Protein AF-A0A2A4LCH4-F1 (afdb_monomer_lite)

Structure (mmCIF, N/CA/C/O backbone):
data_AF-A0A2A4LCH4-F1
#
_entry.id   AF-A0A2A4LCH4-F1
#
loop_
_atom_site.group_PDB
_atom_site.id
_atom_site.type_symbol
_atom_site.label_atom_id
_atom_site.label_alt_id
_atom_site.label_comp_id
_atom_site.label_asym_id
_atom_site.label_entity_id
_atom_site.label_seq_id
_atom_site.pdbx_PDB_ins_code
_atom_site.Cartn_x
_atom_site.Cartn_y
_atom_site.Cartn_z
_atom_site.occupancy
_atom_site.B_iso_or_equiv
_atom_site.auth_seq_id
_atom_site.auth_comp_id
_atom_site.auth_asym_id
_atom_site.auth_atom_id
_atom_site.pdbx_PDB_model_num
ATOM 1 N N . MET A 1 1 ? 8.158 -1.033 -14.160 1.00 49.78 1 MET A N 1
ATOM 2 C CA . MET A 1 1 ? 7.981 -1.458 -12.759 1.00 49.78 1 MET A CA 1
ATOM 3 C C . MET A 1 1 ? 7.413 -2.859 -12.725 1.00 49.78 1 MET A C 1
ATOM 5 O O . MET A 1 1 ? 6.300 -3.053 -13.192 1.00 49.78 1 MET A O 1
ATOM 9 N N . ASN A 1 2 ? 8.172 -3.829 -12.214 1.00 58.53 2 ASN A N 1
ATOM 10 C CA . ASN A 1 2 ? 7.748 -5.235 -12.172 1.00 58.53 2 ASN A CA 1
ATOM 11 C C . ASN A 1 2 ? 7.218 -5.654 -10.785 1.00 58.53 2 ASN A C 1
ATOM 13 O O . ASN A 1 2 ? 6.723 -6.766 -10.632 1.00 58.53 2 ASN A O 1
ATOM 17 N N . GLU A 1 3 ? 7.301 -4.777 -9.781 1.00 72.56 3 GLU A N 1
ATOM 18 C CA . GLU A 1 3 ? 7.102 -5.143 -8.372 1.00 72.56 3 GLU A CA 1
ATOM 19 C C . GLU A 1 3 ? 5.670 -4.906 -7.872 1.00 72.56 3 GLU A C 1
ATOM 21 O O . GLU A 1 3 ? 5.207 -5.653 -7.016 1.00 72.56 3 GLU A O 1
ATOM 26 N N . ASN A 1 4 ? 4.913 -3.968 -8.460 1.00 83.94 4 ASN A N 1
ATOM 27 C CA . ASN A 1 4 ? 3.539 -3.654 -8.031 1.00 83.94 4 ASN A CA 1
ATOM 28 C C . ASN A 1 4 ? 2.633 -4.894 -8.022 1.00 83.94 4 ASN A C 1
ATOM 30 O O . ASN A 1 4 ? 1.839 -5.074 -7.105 1.00 83.94 4 ASN A O 1
ATOM 34 N N . ALA A 1 5 ? 2.760 -5.778 -9.016 1.00 90.75 5 ALA A N 1
ATOM 35 C CA . ALA A 1 5 ? 1.986 -7.018 -9.063 1.00 90.75 5 ALA A CA 1
ATOM 36 C C . ALA A 1 5 ? 2.319 -7.959 -7.891 1.00 90.75 5 ALA A C 1
ATOM 38 O O . ALA A 1 5 ? 1.410 -8.513 -7.274 1.00 90.75 5 ALA A O 1
ATOM 39 N N . ALA A 1 6 ? 3.603 -8.099 -7.553 1.00 91.94 6 ALA A N 1
ATOM 40 C CA . ALA A 1 6 ? 4.049 -8.926 -6.435 1.00 91.94 6 ALA A CA 1
ATOM 41 C C . ALA A 1 6 ? 3.624 -8.325 -5.084 1.00 91.94 6 ALA A C 1
ATOM 43 O O . ALA A 1 6 ? 3.096 -9.045 -4.237 1.00 91.94 6 ALA A O 1
ATOM 44 N N . THR A 1 7 ? 3.765 -7.006 -4.915 1.00 92.56 7 THR A N 1
ATOM 45 C CA . THR A 1 7 ? 3.301 -6.265 -3.733 1.00 92.56 7 THR A CA 1
ATOM 46 C C . THR A 1 7 ? 1.800 -6.460 -3.522 1.00 92.56 7 THR A C 1
ATOM 48 O O . THR A 1 7 ? 1.386 -6.920 -2.458 1.00 92.56 7 THR A O 1
ATOM 51 N N . LYS A 1 8 ? 0.976 -6.200 -4.547 1.00 94.50 8 LYS A N 1
ATOM 52 C CA . LYS A 1 8 ? -0.485 -6.367 -4.463 1.00 94.50 8 LYS A CA 1
ATOM 53 C C . LYS A 1 8 ? -0.876 -7.801 -4.094 1.00 94.50 8 LYS A C 1
ATOM 55 O O . LYS A 1 8 ? -1.717 -7.997 -3.220 1.00 94.50 8 LYS A O 1
ATOM 60 N N . ALA A 1 9 ? -0.235 -8.800 -4.706 1.00 96.00 9 ALA A N 1
ATOM 61 C CA . ALA A 1 9 ? -0.508 -10.207 -4.421 1.00 96.00 9 ALA A CA 1
ATOM 62 C C . ALA A 1 9 ? -0.151 -10.595 -2.976 1.00 96.00 9 ALA A C 1
ATOM 64 O O . ALA A 1 9 ? -0.949 -11.238 -2.293 1.00 96.00 9 ALA A O 1
ATOM 65 N N . PHE A 1 10 ? 1.024 -10.191 -2.490 1.00 96.00 10 PHE A N 1
ATOM 66 C CA . PHE A 1 10 ? 1.465 -10.516 -1.135 1.00 96.00 10 PHE A CA 1
ATOM 67 C C . PHE A 1 10 ? 0.574 -9.860 -0.078 1.00 96.00 10 PHE A C 1
ATOM 69 O O . PHE A 1 10 ? -0.039 -10.552 0.732 1.00 96.00 10 PHE A O 1
ATOM 76 N N . TYR A 1 11 ? 0.446 -8.533 -0.107 1.00 96.31 11 TYR A N 1
ATOM 77 C CA . TYR A 1 11 ? -0.291 -7.811 0.930 1.00 96.31 11 TYR A CA 1
ATOM 78 C C . TYR A 1 11 ? -1.801 -8.074 0.861 1.00 96.31 11 TYR A C 1
ATOM 80 O O . TYR A 1 11 ? -2.454 -8.177 1.900 1.00 96.31 11 TYR A O 1
ATOM 88 N N . GLY A 1 12 ? -2.347 -8.261 -0.344 1.00 97.00 12 GLY A N 1
ATOM 89 C CA . GLY A 1 12 ? -3.739 -8.659 -0.524 1.00 97.00 12 GLY A CA 1
ATOM 90 C C . GLY A 1 12 ? -4.027 -10.059 0.020 1.00 97.00 12 GLY A C 1
ATOM 91 O O . GLY A 1 12 ? -5.031 -10.252 0.699 1.00 97.00 12 GLY A O 1
ATOM 92 N N . SER A 1 13 ? -3.139 -11.033 -0.209 1.00 97.81 13 SER A N 1
ATOM 93 C CA . SER A 1 13 ? -3.353 -12.410 0.267 1.00 97.81 13 SER A CA 1
ATOM 94 C C . SER A 1 13 ? -3.117 -12.588 1.767 1.00 97.81 13 SER A C 1
ATOM 96 O O . SER A 1 13 ? -3.856 -13.327 2.411 1.00 97.81 13 SER A O 1
ATOM 98 N N . VAL A 1 14 ? -2.109 -11.918 2.330 1.00 98.06 14 VAL A N 1
ATOM 99 C CA . VAL A 1 14 ? -1.724 -12.085 3.740 1.00 98.06 14 VAL A CA 1
ATOM 100 C C . VAL A 1 14 ? -2.588 -11.232 4.666 1.00 98.06 14 VAL A C 1
ATOM 102 O O . VAL A 1 14 ? -2.966 -11.691 5.742 1.00 98.06 14 VAL A O 1
ATOM 105 N N . PHE A 1 15 ? -2.903 -10.000 4.260 1.00 96.62 15 PHE A N 1
ATOM 106 C CA . PHE A 1 15 ? -3.562 -9.020 5.129 1.00 96.62 15 PHE A CA 1
ATOM 107 C C . PHE A 1 15 ? -4.948 -8.592 4.641 1.00 96.62 15 PHE A C 1
ATOM 109 O O . PHE A 1 15 ? -5.610 -7.812 5.320 1.00 96.62 15 PHE A O 1
ATOM 116 N N . GLY A 1 16 ? -5.397 -9.060 3.472 1.00 96.81 16 GLY A N 1
ATOM 117 C CA . GLY A 1 16 ? -6.673 -8.636 2.894 1.00 96.81 16 GLY A CA 1
ATOM 118 C C . GLY A 1 16 ? -6.678 -7.186 2.400 1.00 96.81 16 GLY A C 1
ATOM 119 O O . GLY A 1 16 ? -7.753 -6.620 2.198 1.00 96.81 16 GLY A O 1
ATOM 120 N N . TRP A 1 17 ? -5.506 -6.568 2.217 1.00 97.44 17 TRP A N 1
ATOM 121 C CA . TRP A 1 17 ? -5.411 -5.184 1.749 1.00 97.44 17 TRP A CA 1
ATOM 122 C C . TRP A 1 17 ? -5.931 -5.044 0.321 1.00 97.44 17 TRP A C 1
ATOM 124 O O . TRP A 1 17 ? -5.737 -5.921 -0.523 1.00 97.44 17 TRP A O 1
ATOM 134 N N . GLN A 1 18 ? -6.580 -3.917 0.058 1.00 97.44 18 GLN A N 1
ATOM 135 C CA . GLN A 1 18 ? -7.099 -3.565 -1.258 1.00 97.44 18 GLN A CA 1
ATOM 136 C C . GLN A 1 18 ? -6.180 -2.542 -1.910 1.00 97.44 18 GLN A C 1
ATOM 138 O O . GLN A 1 18 ? -5.507 -1.788 -1.211 1.00 97.44 18 GLN A O 1
ATOM 143 N N . PHE A 1 19 ? -6.143 -2.521 -3.241 1.00 95.81 19 PHE A N 1
ATOM 144 C CA . PHE A 1 19 ? -5.217 -1.680 -3.992 1.00 95.81 19 PHE A CA 1
ATOM 145 C C . PHE A 1 19 ? -5.901 -0.969 -5.155 1.00 95.81 19 PHE A C 1
ATOM 147 O O . PHE A 1 19 ? -6.747 -1.553 -5.830 1.00 95.81 19 PHE A O 1
ATOM 154 N N . GLN A 1 20 ? -5.469 0.264 -5.414 1.00 95.00 20 GLN A N 1
ATOM 155 C CA . GLN A 1 20 ? -5.877 1.075 -6.558 1.00 95.00 20 GLN A CA 1
ATOM 156 C C . GLN A 1 20 ? -4.632 1.543 -7.317 1.00 95.00 20 GLN A C 1
ATOM 158 O O . GLN A 1 20 ? -3.705 2.100 -6.728 1.00 95.00 20 GLN A O 1
ATOM 163 N N . ASP A 1 21 ? -4.615 1.323 -8.631 1.00 93.38 21 ASP A N 1
ATOM 164 C CA . ASP A 1 21 ? -3.565 1.823 -9.518 1.00 93.38 21 ASP A CA 1
ATOM 165 C C . ASP A 1 21 ? -3.893 3.262 -9.959 1.00 93.38 21 ASP A C 1
ATOM 167 O O . ASP A 1 21 ? -5.016 3.543 -10.389 1.00 93.38 21 ASP A O 1
ATOM 171 N N . TRP A 1 22 ? -2.910 4.165 -9.874 1.00 89.94 22 TRP A N 1
ATOM 172 C CA . TRP A 1 22 ? -3.027 5.574 -10.303 1.00 89.94 22 TRP A CA 1
ATOM 173 C C . TRP A 1 22 ? -2.156 5.908 -11.517 1.00 89.94 22 TRP A C 1
ATOM 175 O O . TRP A 1 22 ? -2.089 7.049 -11.966 1.00 89.94 22 TRP A O 1
ATOM 185 N N . GLY A 1 23 ? -1.469 4.905 -12.050 1.00 87.88 23 GLY A N 1
ATOM 186 C CA . GLY A 1 23 ? -0.532 5.043 -13.149 1.00 87.88 23 GLY A CA 1
ATOM 187 C C . GLY A 1 23 ? 0.479 3.901 -13.139 1.00 87.88 23 GLY A C 1
ATOM 188 O O . GLY A 1 23 ? 0.376 2.991 -12.315 1.00 87.88 23 GLY A O 1
ATOM 189 N N . PRO A 1 24 ? 1.475 3.942 -14.036 1.00 86.38 24 PRO A N 1
ATOM 190 C CA . PRO A 1 24 ? 2.518 2.920 -14.085 1.00 86.38 24 PRO A CA 1
ATOM 191 C C . PRO A 1 24 ? 3.367 2.882 -12.808 1.00 86.38 24 PRO A C 1
ATOM 193 O O . PRO A 1 24 ? 3.947 1.839 -12.500 1.00 86.38 24 PRO A O 1
ATOM 196 N N . ASP A 1 25 ? 3.399 4.000 -12.075 1.00 86.62 25 ASP A N 1
ATOM 197 C CA . ASP A 1 25 ? 4.432 4.263 -11.085 1.00 86.62 25 ASP A CA 1
ATOM 198 C C . ASP A 1 25 ? 3.941 4.390 -9.633 1.00 86.62 25 ASP A C 1
ATOM 200 O O . ASP A 1 25 ? 4.753 4.422 -8.708 1.00 86.62 25 ASP A O 1
ATOM 204 N N . TYR A 1 26 ? 2.623 4.427 -9.414 1.00 87.50 26 TYR A N 1
ATOM 205 C CA . TYR A 1 26 ? 2.040 4.614 -8.086 1.00 87.50 26 TYR A CA 1
ATOM 206 C C . TYR A 1 26 ? 0.803 3.741 -7.868 1.00 87.50 26 TYR A C 1
ATOM 208 O O . TYR A 1 26 ? -0.102 3.691 -8.709 1.00 87.50 26 TYR A O 1
ATOM 216 N N . ILE A 1 27 ? 0.754 3.098 -6.700 1.00 92.75 27 ILE A N 1
ATOM 217 C CA . ILE A 1 27 ? -0.410 2.355 -6.207 1.00 92.75 27 ILE A CA 1
ATOM 218 C C . ILE A 1 27 ? -0.768 2.836 -4.801 1.00 92.75 27 ILE A C 1
ATOM 220 O O . ILE A 1 27 ? 0.118 3.012 -3.965 1.00 92.75 27 ILE A O 1
ATOM 224 N N . SER A 1 28 ? -2.057 3.010 -4.515 1.00 93.75 28 SER A N 1
ATOM 225 C CA . SER A 1 28 ? -2.539 3.211 -3.145 1.00 93.75 28 SER A CA 1
ATOM 226 C C . SER A 1 28 ? -3.082 1.907 -2.573 1.00 93.75 28 SER A C 1
ATOM 228 O O . SER A 1 28 ? -3.519 1.032 -3.324 1.00 93.75 28 SER A O 1
ATOM 230 N N . PHE A 1 29 ? -3.066 1.780 -1.250 1.00 95.00 29 PHE A N 1
ATOM 231 C CA . PHE A 1 29 ? -3.655 0.664 -0.524 1.00 95.00 29 PHE A CA 1
ATOM 232 C C . PHE A 1 29 ? -4.649 1.142 0.535 1.00 95.00 29 PHE A C 1
ATOM 234 O O . PHE A 1 29 ? -4.513 2.242 1.072 1.00 95.00 29 PHE A O 1
ATOM 241 N N . SER A 1 30 ? -5.613 0.282 0.854 1.00 95.94 30 SER A N 1
ATOM 242 C CA . SER A 1 30 ? -6.563 0.455 1.956 1.00 95.94 30 SER A CA 1
ATOM 243 C C . SER A 1 30 ? -6.812 -0.868 2.687 1.00 95.94 30 SER A C 1
ATOM 245 O O . SER A 1 30 ? -6.417 -1.946 2.230 1.00 95.94 30 SER A O 1
ATOM 247 N N . GLY A 1 31 ? -7.449 -0.794 3.859 1.00 93.94 31 GLY A N 1
ATOM 248 C CA . GLY A 1 31 ? -7.726 -1.966 4.704 1.00 93.94 31 GLY A CA 1
ATOM 249 C C . GLY A 1 31 ? -6.619 -2.309 5.709 1.00 93.94 31 GLY A C 1
ATOM 250 O O . GLY A 1 31 ? -6.717 -3.320 6.398 1.00 93.94 31 GLY A O 1
ATOM 251 N N . ALA A 1 32 ? -5.598 -1.457 5.850 1.00 91.75 32 ALA A N 1
ATOM 252 C CA . ALA A 1 32 ? -4.521 -1.613 6.835 1.00 91.75 32 ALA A CA 1
ATOM 253 C C . ALA A 1 32 ? -4.826 -0.975 8.207 1.00 91.75 32 ALA A C 1
ATOM 255 O O . ALA A 1 32 ? -3.952 -0.916 9.069 1.00 91.75 32 ALA A O 1
ATOM 256 N N . GLY A 1 33 ? -6.032 -0.426 8.397 1.00 91.19 33 GLY A N 1
ATOM 257 C CA . GLY A 1 33 ? -6.356 0.496 9.499 1.00 91.19 33 GLY A CA 1
ATOM 258 C C . GLY A 1 33 ? -5.901 1.942 9.247 1.00 91.19 33 GLY A C 1
ATOM 259 O O . GLY A 1 33 ? -6.323 2.848 9.958 1.00 91.19 33 GLY A O 1
ATOM 260 N N . ILE A 1 34 ? -5.093 2.146 8.205 1.00 87.69 34 ILE A N 1
ATOM 261 C CA . ILE A 1 34 ? -4.744 3.423 7.581 1.00 87.69 34 ILE A CA 1
ATOM 262 C C . ILE A 1 34 ? -4.720 3.230 6.061 1.00 87.69 34 ILE A C 1
ATOM 264 O O . ILE A 1 34 ? -4.500 2.111 5.586 1.00 87.69 34 ILE A O 1
ATOM 268 N N . ASP A 1 35 ? -4.894 4.317 5.320 1.00 90.19 35 ASP A N 1
ATOM 26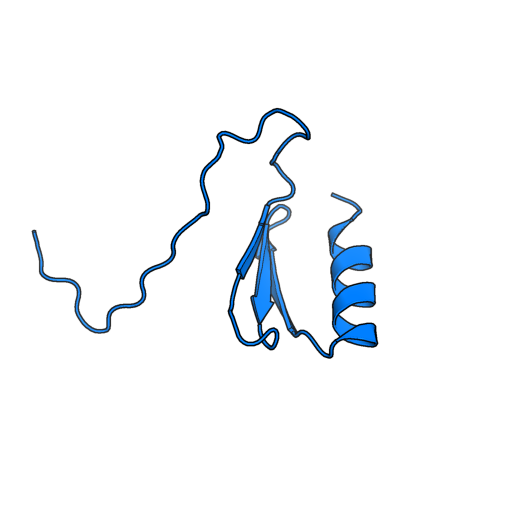9 C CA . ASP A 1 35 ? -4.680 4.335 3.875 1.00 90.19 35 ASP A CA 1
ATOM 270 C C . ASP A 1 35 ? -3.288 4.898 3.565 1.00 90.19 35 ASP A C 1
ATOM 272 O O . ASP A 1 35 ? -2.748 5.726 4.305 1.00 90.19 35 ASP A O 1
ATOM 276 N N . GLY A 1 36 ? -2.683 4.435 2.474 1.00 90.00 36 GLY A N 1
ATOM 277 C CA . GLY A 1 36 ? -1.344 4.856 2.067 1.00 90.00 36 GLY A CA 1
ATOM 278 C C . GLY A 1 36 ? -1.035 4.472 0.627 1.00 90.00 36 GLY A C 1
ATOM 279 O O . GLY A 1 36 ? -1.925 4.094 -0.132 1.00 90.00 36 GLY A O 1
ATOM 280 N N . GLY A 1 37 ? 0.234 4.553 0.229 1.00 90.06 37 GLY A N 1
ATOM 281 C CA . GLY A 1 37 ? 0.634 4.129 -1.107 1.00 90.06 37 GLY A CA 1
ATOM 282 C C . GLY A 1 37 ? 2.118 3.854 -1.260 1.00 90.06 37 GLY A C 1
ATOM 283 O O . GLY A 1 37 ? 2.932 4.211 -0.410 1.00 90.06 37 GLY A O 1
ATOM 284 N N . PHE A 1 38 ? 2.440 3.192 -2.365 1.00 88.56 38 PHE A N 1
ATOM 285 C CA . PHE A 1 38 ? 3.790 2.852 -2.782 1.00 88.56 38 PHE A CA 1
ATOM 286 C C . PHE A 1 38 ? 4.137 3.661 -4.033 1.00 88.56 38 PHE A C 1
ATOM 288 O O . PHE A 1 38 ? 3.441 3.576 -5.046 1.00 88.56 38 PHE A O 1
ATOM 295 N N . ASP A 1 39 ? 5.222 4.429 -3.949 1.00 84.69 39 ASP A N 1
ATOM 296 C CA . ASP A 1 39 ? 5.833 5.137 -5.073 1.00 84.69 39 ASP A CA 1
ATOM 297 C C . ASP A 1 39 ? 7.013 4.312 -5.589 1.00 84.69 39 ASP A C 1
ATOM 299 O O . ASP A 1 39 ? 8.042 4.195 -4.918 1.00 84.69 39 ASP A O 1
ATOM 303 N N . GLY A 1 40 ? 6.870 3.722 -6.774 1.00 80.69 40 GLY A N 1
ATOM 304 C CA . GLY A 1 40 ? 7.940 2.915 -7.351 1.00 80.69 40 GLY A CA 1
ATOM 305 C C . GLY A 1 40 ? 9.040 3.741 -8.028 1.00 80.69 40 GLY A C 1
ATOM 306 O O . GLY A 1 40 ? 10.035 3.169 -8.475 1.00 80.69 40 GLY A O 1
ATOM 307 N N . THR A 1 41 ? 8.878 5.064 -8.166 1.00 79.44 41 THR A N 1
ATOM 308 C CA . THR A 1 41 ? 9.922 5.949 -8.716 1.00 79.44 41 THR A CA 1
ATOM 309 C C . THR A 1 41 ? 10.982 6.288 -7.673 1.00 79.44 41 THR A C 1
ATOM 311 O O . THR A 1 41 ? 12.097 6.694 -8.021 1.00 79.44 41 THR A O 1
ATOM 314 N N . CYS A 1 42 ? 10.655 6.084 -6.392 1.00 69.94 42 CYS A N 1
ATOM 315 C CA . CYS A 1 42 ? 11.553 6.331 -5.282 1.00 69.94 42 CYS A CA 1
ATOM 316 C C . CYS A 1 42 ? 12.741 5.360 -5.335 1.00 69.94 42 CYS A C 1
AT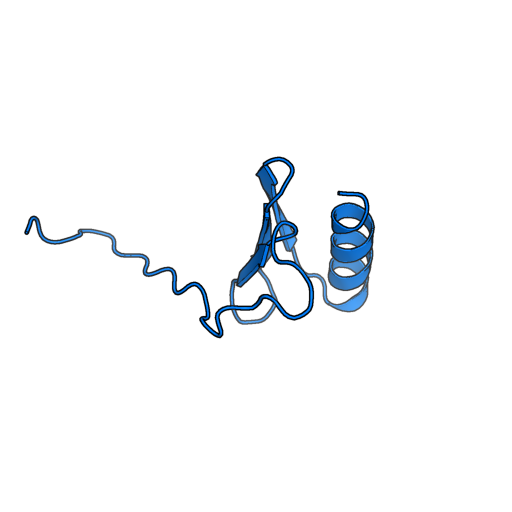OM 318 O O . CYS A 1 42 ? 12.608 4.148 -5.157 1.00 69.94 42 CYS A O 1
ATOM 320 N N . LYS A 1 43 ? 13.939 5.896 -5.591 1.00 64.69 43 LYS A N 1
ATOM 321 C CA . LYS A 1 43 ? 15.166 5.094 -5.600 1.00 64.69 43 LYS A CA 1
ATOM 322 C C . LYS A 1 43 ? 15.560 4.728 -4.164 1.00 64.69 43 LYS A C 1
ATOM 324 O O . LYS A 1 43 ? 15.601 5.622 -3.312 1.00 64.69 43 LYS A O 1
ATOM 329 N N . PRO A 1 44 ? 15.949 3.469 -3.888 1.00 57.75 44 PRO A N 1
ATOM 330 C CA . PRO A 1 44 ? 16.503 3.088 -2.593 1.00 57.75 44 PRO A CA 1
ATOM 331 C C . PRO A 1 44 ? 17.689 3.996 -2.233 1.00 57.75 44 PRO A C 1
ATOM 333 O O . PRO A 1 44 ? 18.634 4.123 -3.009 1.00 57.75 44 PRO A O 1
ATOM 336 N N . GLY A 1 45 ? 17.621 4.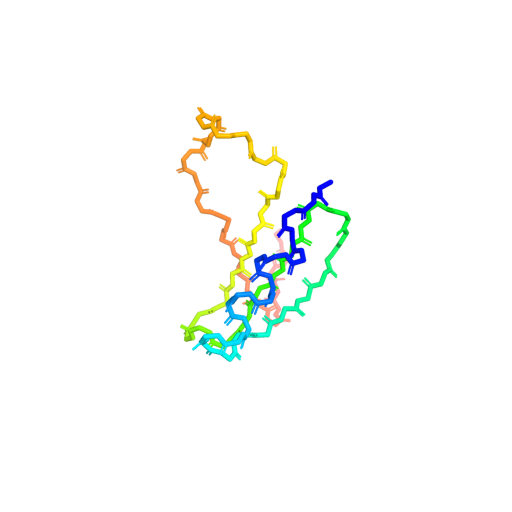668 -1.081 1.00 58.44 45 GLY A N 1
ATOM 337 C CA . GLY A 1 45 ? 18.655 5.610 -0.623 1.00 58.44 45 GLY A CA 1
ATOM 338 C C . GLY A 1 45 ? 18.513 7.056 -1.123 1.00 58.44 45 GLY A C 1
ATOM 339 O O . GLY A 1 45 ? 19.287 7.910 -0.703 1.00 58.44 45 GLY A O 1
ATOM 340 N N . MET A 1 46 ? 17.513 7.351 -1.960 1.00 54.19 46 MET A N 1
ATOM 341 C CA . MET A 1 46 ? 17.156 8.707 -2.409 1.00 54.19 46 MET A CA 1
ATOM 342 C C . MET A 1 46 ? 15.824 9.177 -1.805 1.00 54.19 46 MET A C 1
ATOM 344 O O . MET A 1 46 ? 15.184 10.092 -2.318 1.00 54.19 46 MET A O 1
ATOM 348 N N . ALA A 1 47 ? 15.409 8.547 -0.703 1.00 54.69 47 ALA A N 1
ATOM 349 C CA . ALA A 1 47 ? 14.285 8.993 0.098 1.00 54.69 47 ALA A CA 1
ATOM 350 C C . ALA A 1 47 ? 14.662 10.321 0.765 1.00 54.69 47 ALA A C 1
ATOM 352 O O . ALA A 1 47 ? 15.241 10.350 1.851 1.00 54.69 47 ALA A O 1
ATOM 353 N N . GLY A 1 48 ? 14.325 11.436 0.113 1.00 54.78 48 GLY A N 1
ATOM 354 C CA . GLY A 1 48 ? 13.985 12.643 0.855 1.00 54.78 48 GLY A CA 1
ATOM 355 C C . GLY A 1 48 ? 12.963 12.215 1.904 1.00 54.78 48 GLY A C 1
ATOM 356 O O . GLY A 1 48 ? 11.925 11.659 1.563 1.00 54.78 48 GLY A O 1
ATOM 357 N N . THR A 1 49 ? 13.342 12.323 3.170 1.00 56.69 49 THR A N 1
ATOM 358 C CA . THR A 1 49 ? 12.748 11.651 4.333 1.00 56.69 49 THR A CA 1
ATOM 359 C C . THR A 1 49 ? 11.381 12.229 4.705 1.00 56.69 49 THR A C 1
ATOM 361 O O . THR A 1 49 ? 11.205 12.777 5.793 1.00 56.69 49 THR A O 1
ATOM 364 N N . GLY A 1 50 ? 10.422 12.180 3.787 1.00 63.94 50 GLY A N 1
ATOM 365 C CA . GLY A 1 50 ? 9.092 12.738 3.962 1.00 63.94 50 GLY A CA 1
ATOM 366 C C . G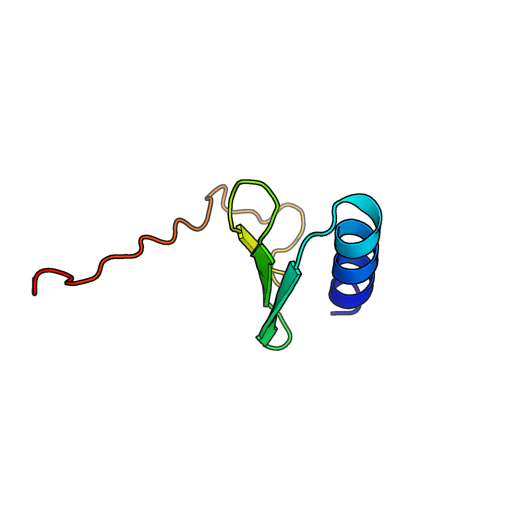LY A 1 50 ? 8.026 11.700 3.660 1.00 63.94 50 GLY A C 1
ATOM 367 O O . GLY A 1 50 ? 8.063 11.038 2.627 1.00 63.94 50 GLY A O 1
ATOM 368 N N . VAL A 1 51 ? 7.062 11.574 4.566 1.00 67.62 51 VAL A N 1
ATOM 369 C CA . VAL A 1 51 ? 5.788 10.923 4.263 1.00 67.62 51 VAL A CA 1
ATOM 370 C C . VAL A 1 51 ? 4.971 11.846 3.359 1.00 67.62 51 VAL A C 1
ATOM 372 O O . VAL A 1 51 ? 4.902 13.051 3.607 1.00 67.62 51 VAL A O 1
ATOM 375 N N . LEU A 1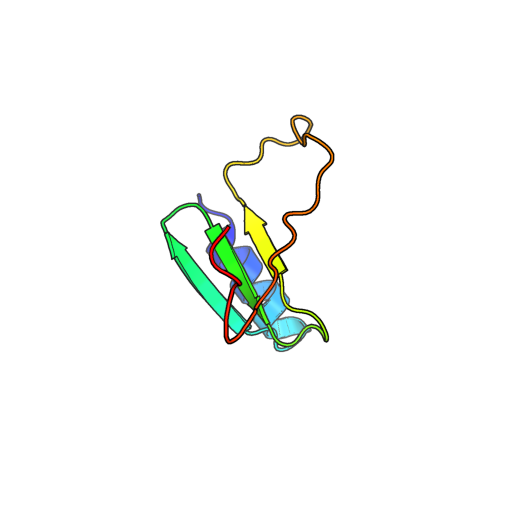 52 ? 4.339 11.299 2.319 1.00 70.94 52 LEU A N 1
ATOM 376 C CA . LEU A 1 52 ? 3.290 12.020 1.602 1.00 70.94 52 LEU A CA 1
ATOM 377 C C . LEU A 1 52 ? 2.057 12.068 2.508 1.00 70.94 52 LEU A C 1
ATOM 379 O O . LEU A 1 52 ? 1.430 11.041 2.757 1.00 70.94 52 LEU A O 1
ATOM 383 N N . VAL A 1 53 ? 1.726 13.253 3.015 1.00 75.00 53 VAL A N 1
ATOM 384 C CA . VAL A 1 53 ? 0.505 13.471 3.797 1.00 75.00 53 VAL A CA 1
ATOM 385 C C . VAL A 1 53 ? -0.605 13.896 2.846 1.00 75.00 53 VAL A C 1
ATOM 387 O O . VAL A 1 53 ? -0.497 14.927 2.186 1.00 75.00 53 VAL A O 1
ATOM 390 N N . VAL A 1 54 ? -1.677 13.109 2.793 1.00 74.31 54 VAL A N 1
ATOM 391 C CA . VAL A 1 54 ? -2.891 13.445 2.046 1.00 74.31 54 VAL A CA 1
ATOM 392 C C . VAL A 1 54 ? -3.946 13.898 3.049 1.00 74.31 54 VAL A C 1
ATOM 394 O O . VAL A 1 54 ? -4.344 13.130 3.922 1.00 74.31 54 VAL A O 1
ATOM 397 N N . LEU A 1 55 ? -4.378 15.154 2.942 1.00 78.44 55 LEU A N 1
ATOM 398 C CA . LEU A 1 55 ? -5.469 15.701 3.745 1.00 78.44 55 LEU A CA 1
ATOM 399 C C . LEU A 1 55 ? -6.737 15.724 2.893 1.00 78.44 55 LEU A C 1
ATOM 401 O O . LEU A 1 55 ? -6.779 16.396 1.864 1.00 78.44 55 LEU A O 1
ATOM 405 N N . PHE A 1 56 ? -7.756 14.985 3.326 1.00 74.94 56 PHE A N 1
ATOM 406 C CA . PHE A 1 56 ? -9.095 15.074 2.756 1.00 74.94 56 PHE A CA 1
ATOM 407 C C . PHE A 1 56 ? -9.878 16.178 3.476 1.00 74.94 56 PHE A C 1
ATOM 409 O O . PHE A 1 56 ? -9.898 16.214 4.707 1.00 74.94 56 PHE A O 1
ATOM 416 N N . ALA A 1 57 ? -10.516 17.067 2.720 1.00 82.25 57 ALA A N 1
ATOM 417 C CA . ALA A 1 57 ? -11.405 18.0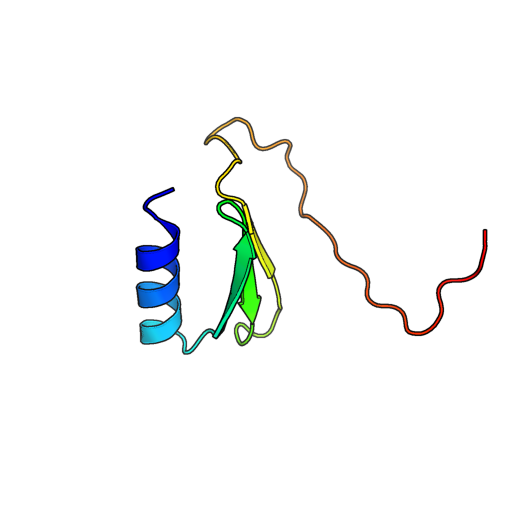98 3.242 1.00 82.25 57 ALA A CA 1
ATOM 418 C C . ALA A 1 57 ? -12.601 18.256 2.297 1.00 82.25 57 ALA A C 1
ATOM 420 O O . ALA A 1 57 ? -12.410 18.314 1.082 1.00 82.25 57 ALA A O 1
ATOM 421 N N . ASP A 1 58 ? -13.812 18.334 2.857 1.00 84.00 58 ASP A N 1
ATOM 422 C CA . ASP A 1 58 ? -15.048 18.519 2.081 1.00 84.00 58 ASP A CA 1
ATOM 423 C C . ASP A 1 58 ? -15.120 19.909 1.430 1.00 84.00 58 ASP A C 1
ATOM 425 O O . ASP A 1 58 ? -15.655 20.062 0.334 1.00 84.00 58 ASP A O 1
ATOM 429 N N . ASP A 1 59 ? -14.560 20.915 2.104 1.00 85.25 59 ASP A N 1
ATOM 430 C CA . ASP A 1 59 ? -14.480 22.296 1.641 1.00 85.25 59 ASP A CA 1
ATOM 431 C C . ASP A 1 59 ? -13.121 22.876 2.048 1.00 85.25 59 ASP A C 1
ATOM 433 O O . ASP A 1 59 ? -12.832 23.069 3.233 1.00 85.25 59 ASP A O 1
ATOM 437 N N . LEU A 1 60 ? -12.248 23.084 1.063 1.00 79.75 60 LEU A N 1
ATOM 438 C CA . LEU A 1 60 ? -10.978 23.767 1.274 1.00 79.75 60 LEU A CA 1
ATOM 439 C C . LEU A 1 60 ? -11.247 25.274 1.225 1.00 79.75 60 LEU A C 1
ATOM 441 O O . LEU A 1 60 ? -11.669 25.765 0.172 1.00 79.75 60 LEU A O 1
ATOM 445 N N . PRO A 1 61 ? -10.971 26.024 2.310 1.00 73.31 61 PRO A N 1
ATOM 446 C CA . PRO A 1 61 ? -11.097 27.471 2.285 1.00 73.31 61 PRO A CA 1
ATOM 447 C C . PRO A 1 61 ? -10.285 28.026 1.117 1.00 73.31 61 PRO A C 1
ATOM 449 O O . PRO A 1 61 ? -9.109 27.691 0.956 1.00 73.31 61 PRO A O 1
ATOM 452 N N . GLN A 1 62 ? -10.918 28.858 0.295 1.00 69.31 62 GLN A N 1
ATOM 453 C CA . GLN A 1 62 ? -10.212 29.601 -0.743 1.00 69.31 62 GLN A CA 1
ATOM 454 C C . GLN A 1 62 ? -9.184 30.499 -0.037 1.00 69.31 62 GLN A C 1
ATOM 456 O O . GLN A 1 62 ? -9.565 31.281 0.837 1.00 69.31 62 GLN A O 1
ATOM 461 N N . MET A 1 63 ? -7.898 30.328 -0.358 1.00 52.62 63 MET A N 1
ATOM 462 C CA . MET A 1 63 ? -6.829 31.200 0.144 1.00 52.62 63 MET A CA 1
ATOM 463 C C . MET A 1 63 ? -6.943 32.602 -0.449 1.00 52.62 63 MET A C 1
ATOM 465 O O . MET A 1 63 ? -7.204 32.690 -1.671 1.00 52.62 63 MET A O 1
#

Radius of gyration: 14.06 Å; chains: 1; bounding box: 34×44×24 Å

pLDDT: mean 82.14, std 14.19, range [49.78, 98.06]

Sequence (63 aa):
MNENAATKAFYGSVFGWQFQDWGPDYISFSGAGIDGGFDGTCKPGMAGTGVLVVLFADDLPQM

Secondary structure (DSSP, 8-state):
--SHHHHHHHHHHHH--EEEE-SSSEEEEESSSS-EEEETT--TT---S---PPPP-SSPPP-

Foldseek 3Di:
DPCPVVVCVVCCVPQVKDWDDPDPFKIWIDNPVDIAIDGNVQDVVNPPPDGPDDDDDPDDPDD